Protein AF-A0A8J4RIC7-F1 (afdb_monomer_lite)

Sequence (101 aa):
MVRDQKTSPQRLGGLVVGNYCHDVLIRDGVVVGETLGGAVAFISAVLDGISIPYNLVSKVGPDFAYTTCRSPIVIPTSRTTLFHAHFDSDIGRERERERER

Radius of gyration: 21.38 Å; chains: 1; bounding box: 75×22×55 Å

pLDDT: mean 85.41, std 18.02, range [41.44, 98.25]

Foldseek 3Di:
DDPPPPPDPPQPAAEAEWAWAWEFEAEPNHTPDTDIDIDCVVVVVVCVVVVGDHHYEYEAEPPDDDDDPHDYHYDPVDHGHYHYDYHYPCVVVVVVVVVVD

InterPro domains:
  IPR029056 Ribokinase-like [G3DSA:3.40.1190.20] (14-100)

Secondary structure (DSSP, 8-state):
-------------EEEEEE-EEEEEEETTEEEEEEEESHHHHHHHHHHHTT--EEEEEEE-TT-----SSPPEE-TTSPPEEEEEEE-TTHHHHHHHHHT-

Structure (mmCIF, N/CA/C/O backbone):
data_AF-A0A8J4RIC7-F1
#
_entry.id   AF-A0A8J4RIC7-F1
#
loop_
_atom_site.group_PDB
_atom_site.id
_atom_site.type_symbol
_atom_site.label_atom_id
_atom_site.label_alt_id
_atom_site.label_comp_id
_atom_site.label_asym_id
_atom_site.label_entity_id
_atom_site.label_seq_id
_atom_site.pdbx_PDB_ins_code
_atom_site.Cartn_x
_atom_site.Cartn_y
_atom_site.Cartn_z
_atom_site.occupancy
_atom_site.B_iso_or_equiv
_atom_site.auth_seq_id
_atom_site.auth_comp_id
_atom_site.auth_asym_id
_atom_site.auth_atom_id
_atom_site.pdbx_PDB_model_num
ATOM 1 N N . MET A 1 1 ? -34.841 -3.856 41.557 1.00 41.44 1 MET A N 1
ATOM 2 C CA . MET A 1 1 ? -33.388 -4.100 41.424 1.00 41.44 1 MET A CA 1
ATOM 3 C C . MET A 1 1 ? -33.050 -4.018 39.938 1.00 41.44 1 MET A C 1
ATOM 5 O O . MET A 1 1 ? -33.092 -5.023 39.243 1.00 41.44 1 MET A O 1
ATOM 9 N N . VAL A 1 2 ? -32.863 -2.803 39.414 1.00 42.72 2 VAL A N 1
ATOM 10 C CA . VAL A 1 2 ? -32.460 -2.601 38.014 1.00 42.72 2 VAL A CA 1
ATOM 11 C C . VAL A 1 2 ? -30.966 -2.885 37.965 1.00 42.72 2 VAL A C 1
ATOM 13 O O . VAL A 1 2 ? -30.190 -2.213 38.638 1.00 42.72 2 VAL A O 1
ATOM 16 N N . ARG A 1 3 ? -30.567 -3.953 37.273 1.00 47.62 3 ARG A N 1
ATOM 17 C CA . ARG A 1 3 ? -29.152 -4.203 37.004 1.00 47.62 3 ARG A CA 1
ATOM 18 C C . ARG A 1 3 ? -28.743 -3.232 35.908 1.00 47.62 3 ARG A C 1
ATOM 20 O O . ARG A 1 3 ? -29.129 -3.433 34.761 1.00 47.62 3 ARG A O 1
ATOM 27 N N . ASP A 1 4 ? -27.969 -2.214 36.267 1.00 47.31 4 ASP A N 1
ATOM 28 C CA . ASP A 1 4 ? -27.172 -1.472 35.297 1.00 47.31 4 ASP A CA 1
ATOM 29 C C . ASP A 1 4 ? -26.253 -2.475 34.595 1.00 47.31 4 ASP A C 1
ATOM 31 O O . ASP A 1 4 ? -25.234 -2.913 35.136 1.00 47.31 4 ASP A O 1
ATOM 35 N N . GLN A 1 5 ? -26.629 -2.881 33.383 1.00 49.97 5 GLN A N 1
ATOM 36 C CA . GLN A 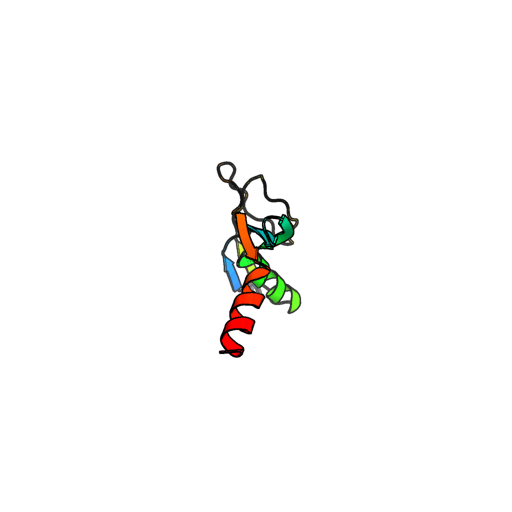1 5 ? -25.687 -3.481 32.453 1.00 49.97 5 GLN A CA 1
ATOM 37 C C . GLN A 1 5 ? -24.755 -2.361 32.004 1.00 49.97 5 GLN A C 1
ATOM 39 O O . GLN A 1 5 ? -24.967 -1.712 30.983 1.00 49.97 5 GLN A O 1
ATOM 44 N N . LYS A 1 6 ? -23.717 -2.118 32.804 1.00 44.97 6 LYS A N 1
ATOM 45 C CA . LYS A 1 6 ? -22.553 -1.356 32.374 1.00 44.97 6 LYS A CA 1
ATOM 46 C C . LYS A 1 6 ? -22.001 -2.113 31.172 1.00 44.97 6 LYS A C 1
ATOM 48 O O . LYS A 1 6 ? -21.435 -3.194 31.333 1.00 44.97 6 LYS A O 1
ATOM 53 N N . THR A 1 7 ? -22.266 -1.596 29.974 1.00 50.25 7 THR A N 1
ATOM 54 C CA . THR A 1 7 ? -21.683 -2.080 28.725 1.00 50.25 7 THR A CA 1
ATOM 55 C C . THR A 1 7 ? -20.211 -2.344 28.998 1.00 50.25 7 THR A C 1
ATOM 57 O O . THR A 1 7 ? -19.511 -1.443 29.471 1.00 50.25 7 THR A O 1
ATOM 60 N N . SER A 1 8 ? -19.778 -3.590 28.791 1.00 53.12 8 SER A N 1
ATOM 61 C CA . SER A 1 8 ? -18.373 -4.001 28.856 1.00 53.12 8 SER A CA 1
ATOM 62 C C . SER A 1 8 ? -17.501 -2.888 28.284 1.00 53.12 8 SER A C 1
ATOM 64 O O . SER A 1 8 ? -17.912 -2.347 27.251 1.00 53.12 8 SER A O 1
ATOM 66 N N . PRO A 1 9 ? -16.354 -2.526 28.895 1.00 48.00 9 PRO A N 1
ATOM 67 C CA . PRO A 1 9 ? -15.497 -1.499 28.325 1.00 48.00 9 PRO A CA 1
ATOM 68 C C . PRO A 1 9 ? -15.225 -1.924 26.889 1.00 48.00 9 PRO A C 1
ATOM 70 O O . PRO A 1 9 ? -14.576 -2.944 26.649 1.00 48.00 9 PRO A O 1
ATOM 73 N N . GLN A 1 10 ? -15.821 -1.205 25.933 1.00 57.94 10 GLN A N 1
ATOM 74 C CA . GLN A 1 10 ? -15.442 -1.325 24.541 1.00 57.94 10 GLN A CA 1
ATOM 75 C C . GLN A 1 10 ? -13.940 -1.133 24.591 1.00 57.94 10 GLN A C 1
ATOM 77 O O . GLN A 1 10 ? -13.488 -0.114 25.116 1.00 57.94 10 GLN A O 1
ATOM 82 N N . ARG A 1 11 ? -13.179 -2.171 24.221 1.00 57.41 11 ARG A N 1
ATOM 83 C CA . ARG A 1 11 ? -11.720 -2.101 24.187 1.00 57.41 11 ARG A CA 1
ATOM 84 C C . ARG A 1 11 ? -11.402 -0.780 23.496 1.00 57.41 11 ARG A C 1
ATOM 86 O O . ARG A 1 11 ? -11.731 -0.648 22.320 1.00 57.41 11 ARG A O 1
ATOM 93 N N . LEU A 1 12 ? -10.885 0.206 24.234 1.00 62.34 12 LEU A N 1
ATOM 94 C CA . LEU A 1 12 ? -10.482 1.494 23.678 1.00 62.34 12 LEU A CA 1
ATOM 95 C C . LEU A 1 12 ? -9.247 1.210 22.822 1.00 62.34 12 LEU A C 1
ATOM 97 O O . LEU A 1 12 ? -8.114 1.371 23.258 1.00 62.34 12 LEU A O 1
ATOM 101 N N . GLY A 1 13 ? -9.476 0.644 21.641 1.00 76.19 13 GLY A N 1
ATOM 102 C CA . GLY A 1 13 ? -8.456 0.435 20.637 1.00 76.19 13 GLY A CA 1
ATOM 103 C C . GLY A 1 13 ? -8.136 1.770 19.986 1.00 76.19 13 GLY A C 1
ATOM 104 O O . GLY A 1 13 ? -9.023 2.607 19.804 1.00 76.19 13 GLY A O 1
ATOM 105 N N . GLY A 1 14 ? -6.867 1.971 19.639 1.00 89.12 14 GLY A N 1
ATOM 106 C CA . GLY A 1 14 ? -6.448 3.156 18.894 1.00 89.12 14 GLY A CA 1
ATOM 107 C C . GLY A 1 14 ? -7.150 3.248 17.535 1.00 89.12 14 GLY A C 1
ATOM 108 O O . GLY A 1 14 ? -7.658 2.254 17.013 1.00 89.12 14 GLY A O 1
ATOM 109 N N . LEU A 1 15 ? -7.175 4.443 16.949 1.00 94.00 15 LEU A N 1
ATOM 110 C CA . LEU A 1 15 ? -7.603 4.648 15.567 1.00 94.00 15 LEU A CA 1
ATOM 111 C C . LEU A 1 15 ? -6.370 4.932 14.707 1.00 94.00 15 LEU A C 1
ATOM 113 O O . LEU A 1 15 ? -5.658 5.905 14.943 1.00 94.00 15 LEU A O 1
ATOM 117 N N . VAL A 1 16 ? -6.146 4.096 13.699 1.00 95.31 16 VAL A N 1
ATOM 118 C CA . VAL A 1 16 ? -5.105 4.276 12.686 1.00 95.31 16 VAL A CA 1
ATOM 119 C C . VAL A 1 16 ? -5.771 4.774 11.408 1.00 95.31 16 VAL A C 1
ATOM 121 O O . VAL A 1 16 ? -6.630 4.094 10.846 1.00 95.31 16 VAL A O 1
ATOM 124 N N . VAL A 1 17 ? -5.381 5.961 10.946 1.00 96.25 17 VAL A N 1
ATOM 125 C CA . VAL A 1 17 ? -5.875 6.552 9.695 1.00 96.25 17 VAL A CA 1
ATOM 126 C C . VAL A 1 17 ? -4.698 6.868 8.788 1.00 96.25 17 VAL A C 1
ATOM 128 O O . VAL A 1 17 ? -3.699 7.422 9.238 1.00 96.25 17 VAL A O 1
ATOM 131 N N . GLY A 1 18 ? -4.826 6.544 7.506 1.00 95.06 18 GLY A N 1
ATOM 132 C CA . GLY A 1 18 ? -3.820 6.869 6.499 1.00 95.06 18 GLY A CA 1
ATOM 133 C C . GLY A 1 18 ? -4.032 6.086 5.208 1.00 95.06 18 GLY A C 1
ATOM 134 O O . GLY A 1 18 ? -5.110 5.543 4.967 1.00 95.06 18 GLY A O 1
ATOM 135 N N . ASN A 1 19 ? -3.008 6.036 4.363 1.00 94.19 19 ASN A N 1
ATOM 136 C CA . ASN A 1 19 ? -3.078 5.414 3.047 1.00 94.19 19 ASN A CA 1
ATOM 137 C C . ASN A 1 19 ? -2.412 4.034 3.019 1.00 94.19 19 ASN A C 1
ATOM 139 O O . ASN A 1 19 ? -1.421 3.791 3.709 1.00 94.19 19 ASN A O 1
ATOM 143 N N . TYR A 1 20 ? -2.939 3.176 2.150 1.00 97.44 20 TYR A N 1
ATOM 144 C CA . TYR A 1 20 ? -2.142 2.136 1.515 1.00 97.44 20 TYR A CA 1
ATOM 145 C C . TYR A 1 20 ? -1.586 2.673 0.193 1.00 97.44 20 TYR A C 1
ATOM 147 O O . TYR A 1 20 ? -2.217 3.522 -0.445 1.00 97.44 20 TYR A O 1
ATOM 155 N N . CYS A 1 21 ? -0.431 2.170 -0.228 1.00 97.31 21 CYS A N 1
ATOM 156 C CA . CYS A 1 21 ? 0.112 2.434 -1.557 1.00 97.31 21 CYS A CA 1
ATOM 157 C C . CYS A 1 21 ? 0.754 1.192 -2.175 1.00 97.31 21 CYS A C 1
ATOM 159 O O . CYS A 1 21 ? 1.001 0.192 -1.499 1.00 97.31 21 CYS A O 1
ATOM 161 N N . HIS A 1 22 ? 0.988 1.280 -3.478 1.00 98.25 22 HIS A N 1
ATOM 162 C CA . HIS A 1 22 ? 1.900 0.408 -4.200 1.00 98.25 22 HIS A CA 1
ATOM 163 C C . HIS A 1 22 ? 3.312 0.974 -4.042 1.00 98.25 22 HIS A C 1
ATOM 165 O O . HIS A 1 22 ? 3.601 2.031 -4.602 1.00 98.25 22 HIS A O 1
ATOM 171 N N . ASP A 1 23 ? 4.165 0.309 -3.268 1.00 97.69 23 ASP A N 1
ATOM 172 C CA . ASP A 1 23 ? 5.581 0.662 -3.184 1.00 97.69 23 ASP A CA 1
ATOM 173 C C . ASP A 1 23 ? 6.340 -0.112 -4.260 1.00 97.69 23 ASP A C 1
ATOM 175 O O . ASP A 1 23 ? 6.353 -1.344 -4.253 1.00 97.69 23 ASP A O 1
ATOM 179 N N . VAL A 1 24 ? 6.988 0.614 -5.169 1.00 98.12 24 VAL A N 1
ATOM 180 C CA . VAL A 1 24 ? 7.839 0.057 -6.223 1.00 98.12 24 VAL A CA 1
ATOM 181 C C . VAL A 1 24 ? 9.278 0.454 -5.938 1.00 98.12 24 VAL A C 1
ATOM 183 O O . VAL A 1 24 ? 9.620 1.637 -5.872 1.00 98.12 24 VAL A O 1
ATOM 186 N N . LEU A 1 25 ? 10.132 -0.547 -5.769 1.00 97.06 25 LEU A N 1
ATOM 187 C CA . LEU A 1 25 ? 11.567 -0.376 -5.606 1.00 97.06 25 LEU A CA 1
ATOM 188 C C . LEU A 1 25 ? 12.214 -0.473 -6.984 1.00 97.06 25 LEU A C 1
ATOM 190 O O . LEU A 1 25 ? 12.051 -1.471 -7.687 1.00 97.06 25 LEU A O 1
ATOM 194 N N . ILE A 1 26 ? 12.955 0.560 -7.366 1.00 97.31 26 ILE A N 1
ATOM 195 C CA . ILE A 1 26 ? 13.593 0.686 -8.673 1.00 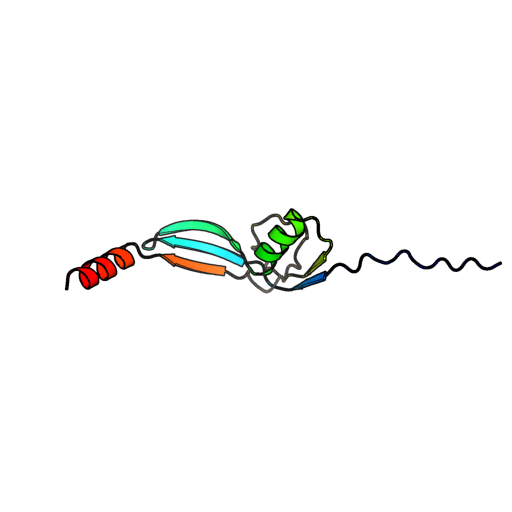97.31 26 ILE A CA 1
ATOM 196 C C . ILE A 1 26 ? 15.090 0.835 -8.445 1.00 97.31 26 ILE A C 1
ATOM 198 O O . ILE A 1 26 ? 15.516 1.751 -7.747 1.00 97.31 26 ILE A O 1
ATOM 202 N N . ARG A 1 27 ? 15.893 -0.045 -9.040 1.00 95.38 27 ARG A N 1
ATOM 203 C CA . ARG A 1 27 ? 17.352 0.030 -9.004 1.00 95.38 27 ARG A CA 1
ATOM 204 C C . ARG A 1 27 ? 17.910 0.183 -10.406 1.00 95.38 27 ARG A C 1
ATOM 206 O O . ARG A 1 27 ? 17.614 -0.649 -11.257 1.00 95.38 27 ARG A O 1
ATOM 213 N N . ASP A 1 28 ? 18.698 1.231 -10.637 1.00 94.44 28 ASP A N 1
ATOM 214 C CA . ASP A 1 28 ? 19.311 1.520 -11.944 1.00 94.44 28 ASP A CA 1
ATOM 215 C C . ASP A 1 28 ? 18.282 1.484 -13.101 1.00 94.44 28 ASP A C 1
ATOM 217 O O . ASP A 1 28 ? 18.517 0.931 -14.173 1.00 94.44 28 ASP A O 1
ATOM 221 N N . GLY A 1 29 ? 17.080 2.022 -12.852 1.00 93.38 29 GLY A N 1
ATOM 222 C CA . GLY A 1 29 ? 15.963 2.037 -13.808 1.00 93.38 29 GLY A CA 1
ATOM 223 C C . GLY A 1 29 ? 15.171 0.728 -13.938 1.00 93.38 29 GLY A C 1
ATOM 224 O O . GLY A 1 29 ? 14.171 0.700 -14.654 1.00 93.38 29 GLY A O 1
ATOM 225 N N . VAL A 1 30 ? 15.558 -0.339 -13.236 1.00 95.62 30 VAL A N 1
ATOM 226 C CA . VAL A 1 30 ? 14.885 -1.647 -13.258 1.00 95.62 30 VAL A CA 1
ATOM 227 C C . VAL A 1 30 ? 14.039 -1.832 -12.000 1.00 95.62 30 VAL A C 1
ATOM 229 O O . VAL A 1 30 ? 14.514 -1.605 -10.891 1.00 95.62 30 VAL A O 1
ATOM 232 N N . VAL A 1 31 ? 12.788 -2.279 -12.143 1.00 96.75 31 VAL A N 1
ATOM 233 C CA . VAL A 1 31 ? 11.951 -2.652 -10.990 1.00 96.75 31 VAL A CA 1
ATOM 234 C C . VAL A 1 31 ? 12.532 -3.901 -10.331 1.00 96.75 31 VAL A C 1
ATOM 236 O O . VAL A 1 31 ? 12.643 -4.950 -10.962 1.00 96.75 31 VAL A O 1
ATOM 239 N N . VAL A 1 32 ? 12.899 -3.785 -9.056 1.00 97.00 32 VAL 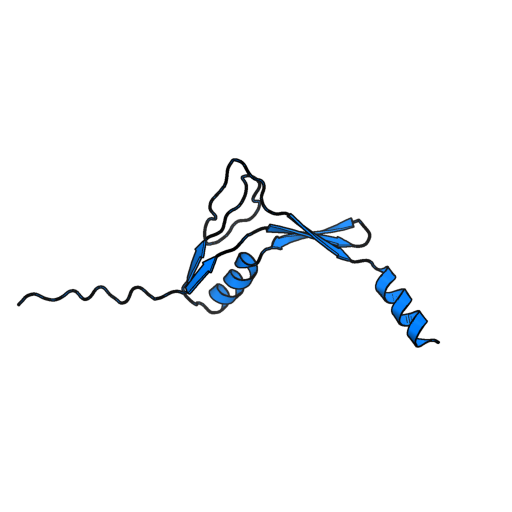A N 1
ATOM 240 C CA . VAL A 1 32 ? 13.479 -4.875 -8.255 1.00 97.00 32 VAL A CA 1
ATOM 241 C C . VAL A 1 32 ? 12.530 -5.407 -7.185 1.00 97.00 32 VAL A C 1
ATOM 243 O O . VAL A 1 32 ? 12.805 -6.445 -6.589 1.00 97.00 32 VAL A O 1
ATOM 246 N N . GLY A 1 33 ? 11.409 -4.730 -6.939 1.00 96.44 33 GLY A N 1
ATOM 247 C CA . GLY A 1 33 ? 10.382 -5.221 -6.029 1.00 96.44 33 GLY A CA 1
ATOM 248 C C . GLY A 1 33 ? 9.125 -4.367 -6.042 1.00 96.44 33 GLY A C 1
ATOM 249 O O . GLY A 1 33 ? 9.190 -3.158 -6.245 1.00 96.44 33 GLY A O 1
ATOM 250 N N . GLU A 1 34 ? 7.992 -5.010 -5.784 1.00 97.31 34 GLU A N 1
ATOM 251 C CA . GLU A 1 34 ? 6.694 -4.369 -5.592 1.00 97.31 34 GLU A CA 1
ATOM 252 C C . GLU A 1 34 ? 6.082 -4.898 -4.297 1.00 97.31 34 GLU A C 1
ATOM 254 O O . GLU A 1 34 ? 6.024 -6.109 -4.074 1.00 97.31 34 GLU A O 1
ATOM 259 N N . THR A 1 35 ? 5.642 -4.003 -3.418 1.00 96.31 35 THR A N 1
ATOM 260 C CA . THR A 1 35 ? 5.143 -4.378 -2.093 1.00 96.31 35 THR A CA 1
ATOM 261 C C . THR A 1 35 ? 4.019 -3.463 -1.631 1.00 96.31 35 THR A C 1
ATOM 263 O O . THR A 1 35 ? 3.858 -2.342 -2.113 1.00 96.31 35 THR A O 1
ATOM 266 N N . LEU A 1 36 ? 3.226 -3.955 -0.679 1.00 97.25 36 LEU A N 1
ATOM 267 C CA . LEU A 1 36 ? 2.274 -3.125 0.041 1.00 97.25 36 LEU A CA 1
ATOM 268 C C . LEU A 1 36 ? 3.040 -2.075 0.848 1.00 97.25 36 LEU A C 1
ATOM 270 O O . LEU A 1 36 ? 3.870 -2.422 1.690 1.00 97.25 36 LEU A O 1
ATOM 274 N N . GLY A 1 37 ? 2.707 -0.813 0.608 1.00 96.44 37 GLY A N 1
ATOM 275 C CA . GLY A 1 37 ? 3.281 0.332 1.293 1.00 96.44 37 GLY A CA 1
ATOM 276 C C . GLY A 1 37 ? 2.262 1.178 2.042 1.00 96.44 37 GLY A C 1
ATOM 277 O O . GLY A 1 37 ? 1.065 0.873 2.128 1.00 96.44 37 GLY A O 1
ATOM 278 N N . GLY A 1 38 ? 2.759 2.305 2.543 1.00 95.88 38 GLY A N 1
ATOM 279 C CA . GLY A 1 38 ? 1.959 3.356 3.159 1.00 95.88 38 GLY A CA 1
ATOM 280 C C . GLY A 1 38 ? 1.947 3.290 4.682 1.00 95.88 38 GLY A C 1
ATOM 281 O O . GLY A 1 38 ? 2.250 2.267 5.303 1.00 95.88 38 GLY A O 1
ATOM 282 N N . ALA A 1 39 ? 1.587 4.413 5.305 1.00 94.81 39 ALA A N 1
ATOM 283 C CA . ALA A 1 39 ? 1.687 4.572 6.755 1.00 94.81 39 ALA A CA 1
ATOM 284 C C . ALA A 1 39 ? 0.852 3.530 7.515 1.00 94.81 39 ALA A C 1
ATOM 286 O O . ALA A 1 39 ? 1.290 2.994 8.534 1.00 94.81 39 ALA A O 1
ATOM 287 N N . VAL A 1 40 ? -0.339 3.203 7.001 1.00 96.12 40 VAL A N 1
ATOM 288 C CA . VAL A 1 40 ? -1.222 2.242 7.671 1.00 96.12 40 VAL A CA 1
ATOM 289 C C . VAL A 1 40 ? -0.743 0.809 7.499 1.00 96.12 40 VAL A C 1
ATOM 291 O O . VAL A 1 40 ? -0.931 0.032 8.427 1.00 96.12 40 VAL A O 1
ATOM 294 N N . ALA A 1 41 ? -0.070 0.461 6.395 1.00 96.12 41 ALA A N 1
ATOM 295 C CA . ALA A 1 41 ? 0.548 -0.855 6.240 1.00 96.12 41 ALA A CA 1
ATOM 296 C C . ALA A 1 41 ? 1.608 -1.080 7.322 1.00 96.12 41 ALA A C 1
ATOM 298 O O . ALA A 1 41 ? 1.524 -2.058 8.062 1.00 96.12 41 ALA A O 1
ATOM 299 N N . PHE A 1 42 ? 2.524 -0.124 7.492 1.00 95.31 42 PHE A N 1
ATOM 300 C CA . PHE A 1 42 ? 3.587 -0.223 8.490 1.00 95.31 42 PHE A CA 1
ATOM 301 C C . PHE A 1 42 ? 3.049 -0.284 9.928 1.00 95.31 42 PHE A C 1
ATOM 303 O O . PHE A 1 42 ? 3.355 -1.219 10.667 1.00 95.31 42 PHE A O 1
ATOM 310 N N . ILE A 1 43 ? 2.208 0.681 10.321 1.00 96.06 43 ILE A N 1
ATOM 311 C CA . ILE A 1 43 ? 1.670 0.743 11.691 1.00 96.06 43 ILE A CA 1
ATOM 312 C C . ILE A 1 43 ? 0.833 -0.506 11.997 1.00 96.06 43 ILE A C 1
ATOM 314 O O . ILE A 1 43 ? 0.959 -1.071 13.083 1.00 96.06 43 ILE A O 1
ATOM 318 N N . SER A 1 44 ? 0.011 -0.962 11.044 1.00 95.19 44 SER A N 1
ATOM 319 C CA . SER A 1 44 ? -0.833 -2.147 11.234 1.00 95.19 44 SER A CA 1
ATOM 320 C C . SER A 1 44 ? -0.020 -3.414 11.485 1.00 95.19 44 SER A C 1
ATOM 322 O O . SER A 1 44 ? -0.332 -4.148 12.419 1.00 95.19 44 SER A O 1
ATOM 324 N N . ALA A 1 45 ? 1.065 -3.624 10.730 1.00 95.25 45 ALA A N 1
ATOM 325 C CA . ALA A 1 45 ? 1.940 -4.779 10.889 1.00 95.25 45 ALA A CA 1
ATOM 326 C C . ALA A 1 45 ? 2.583 -4.826 12.284 1.00 95.25 45 ALA A C 1
ATOM 328 O O . ALA A 1 45 ? 2.636 -5.889 12.903 1.00 95.25 45 ALA A O 1
ATOM 329 N N . VAL A 1 46 ? 3.015 -3.672 12.809 1.00 96.12 46 VAL A N 1
ATOM 330 C CA . VAL A 1 46 ? 3.570 -3.579 14.167 1.00 96.12 46 VAL A CA 1
ATOM 331 C C . VAL A 1 46 ? 2.502 -3.905 15.207 1.00 96.12 46 VAL A C 1
ATOM 333 O O . VAL A 1 46 ? 2.720 -4.782 16.039 1.00 96.12 46 VAL A O 1
ATOM 336 N N . LEU A 1 47 ? 1.345 -3.232 15.157 1.00 94.69 47 LEU A N 1
ATOM 337 C CA . LEU A 1 47 ? 0.277 -3.408 16.148 1.00 94.69 47 LEU A CA 1
ATOM 338 C C . LEU A 1 47 ? -0.305 -4.826 16.141 1.00 94.69 47 LEU A C 1
ATOM 340 O O . LEU A 1 47 ? -0.563 -5.377 17.212 1.00 94.69 47 LEU A O 1
ATOM 344 N N . ASP A 1 48 ? -0.469 -5.425 14.958 1.00 93.31 48 ASP A N 1
ATOM 345 C CA . ASP A 1 48 ? -0.903 -6.816 14.815 1.00 93.31 48 ASP A CA 1
ATOM 346 C C . ASP A 1 48 ? 0.160 -7.773 15.385 1.00 93.31 48 ASP A C 1
ATOM 348 O O . ASP A 1 48 ? -0.182 -8.687 16.137 1.00 93.31 48 ASP A O 1
ATOM 352 N N . GLY A 1 49 ? 1.450 -7.514 15.133 1.00 95.19 49 GLY A N 1
ATOM 353 C CA . GLY A 1 49 ? 2.567 -8.310 15.656 1.00 95.19 49 GLY A CA 1
ATOM 354 C C . GLY A 1 49 ? 2.668 -8.340 17.186 1.00 95.19 49 GLY A C 1
ATOM 355 O O . GLY A 1 49 ? 3.120 -9.335 17.749 1.00 95.19 49 GLY A O 1
ATOM 356 N N . ILE A 1 50 ? 2.197 -7.291 17.869 1.00 95.00 50 ILE A N 1
ATOM 357 C CA . ILE A 1 50 ? 2.139 -7.219 19.342 1.00 95.00 50 ILE A CA 1
ATOM 358 C C . ILE A 1 50 ? 0.716 -7.350 19.906 1.00 95.00 50 ILE A C 1
ATOM 360 O O . ILE A 1 50 ? 0.492 -7.094 21.088 1.00 95.00 50 ILE A O 1
ATOM 364 N N . SER A 1 51 ? -0.247 -7.778 19.081 1.00 92.62 51 SER A N 1
ATOM 365 C CA . SER A 1 51 ? -1.636 -8.052 19.482 1.00 92.62 51 SER A CA 1
ATOM 366 C C . SER A 1 51 ? -2.365 -6.872 20.150 1.00 92.62 51 SER A C 1
ATOM 368 O O . SER A 1 51 ? -3.233 -7.070 21.007 1.00 92.62 51 SER A O 1
ATOM 370 N N . ILE A 1 52 ? -2.050 -5.634 19.755 1.00 91.56 52 ILE A N 1
ATOM 371 C CA . ILE A 1 52 ? -2.775 -4.449 20.227 1.00 91.56 52 ILE A CA 1
ATOM 372 C C . ILE A 1 52 ? -4.071 -4.292 19.419 1.00 91.56 52 ILE A C 1
ATOM 374 O O . ILE A 1 52 ? -4.033 -4.319 18.191 1.00 91.56 52 ILE A O 1
ATOM 378 N N . PRO A 1 53 ? -5.236 -4.093 20.064 1.00 92.38 53 PRO A N 1
ATOM 379 C CA . PRO A 1 53 ? -6.478 -3.815 19.353 1.00 92.38 53 PRO A CA 1
ATOM 380 C C . PRO A 1 53 ? -6.508 -2.374 18.820 1.00 92.38 53 PRO A C 1
ATOM 382 O O . PRO A 1 53 ? -6.201 -1.423 19.539 1.00 92.38 53 PRO A O 1
ATOM 385 N N . TYR A 1 54 ? -6.948 -2.203 17.576 1.00 93.38 54 TYR A N 1
ATOM 386 C CA . TYR A 1 54 ? -7.159 -0.900 16.943 1.00 93.38 54 TYR A CA 1
ATOM 387 C C . TYR A 1 54 ? -8.171 -1.003 15.797 1.00 93.38 54 TYR A C 1
ATOM 389 O O . TYR A 1 54 ? -8.396 -2.079 15.232 1.00 93.38 54 TYR A O 1
ATOM 397 N N . ASN A 1 55 ? -8.751 0.140 15.443 1.00 93.56 55 ASN A N 1
ATOM 398 C CA . ASN A 1 55 ? -9.523 0.327 14.221 1.00 93.56 55 ASN A CA 1
ATOM 399 C C . ASN A 1 55 ? -8.622 0.942 13.147 1.00 93.56 55 ASN A C 1
ATOM 401 O O . ASN A 1 55 ? -7.805 1.809 13.453 1.00 93.56 55 ASN A O 1
ATOM 405 N N . LEU A 1 56 ? -8.782 0.518 11.895 1.00 95.12 56 LEU A N 1
ATOM 406 C CA . LEU A 1 56 ? -8.029 1.045 10.757 1.00 95.12 56 LEU A CA 1
ATOM 407 C C . LEU A 1 56 ? -9.000 1.626 9.738 1.00 95.12 56 LEU A C 1
ATOM 409 O O . LEU A 1 56 ? -9.956 0.957 9.351 1.00 95.12 56 LEU A O 1
ATOM 413 N N . VAL A 1 57 ? -8.731 2.849 9.289 1.00 96.12 57 VAL A N 1
ATOM 414 C CA . VAL A 1 57 ? -9.444 3.478 8.176 1.00 96.12 57 VAL A CA 1
ATOM 415 C C . VAL A 1 57 ? -8.434 3.902 7.122 1.00 96.12 57 VAL A C 1
ATOM 417 O O . VAL A 1 57 ? -7.542 4.710 7.378 1.00 96.12 57 VAL A O 1
ATOM 420 N N . SER A 1 58 ? -8.601 3.382 5.913 1.00 96.81 58 SER A N 1
ATOM 421 C CA . SER A 1 58 ? -7.818 3.783 4.750 1.00 96.81 58 SER A CA 1
ATOM 422 C C . SER A 1 58 ? -8.684 3.810 3.498 1.00 96.81 58 SER A C 1
ATOM 424 O O . SER A 1 58 ? -9.785 3.251 3.466 1.00 96.81 58 SER A O 1
ATOM 426 N N . LYS A 1 59 ? -8.196 4.511 2.476 1.00 96.62 59 LYS A N 1
ATOM 427 C CA . LYS A 1 59 ? -8.833 4.617 1.164 1.00 96.62 59 LYS A CA 1
ATOM 428 C C . LYS A 1 59 ? -7.871 4.132 0.092 1.00 96.62 59 LYS A C 1
ATOM 430 O O . LYS A 1 59 ? -6.683 4.439 0.165 1.00 96.62 59 LYS A O 1
ATOM 435 N N . VAL A 1 60 ? -8.397 3.411 -0.889 1.00 98.06 60 VAL A N 1
ATOM 436 C CA . VAL A 1 60 ? -7.646 2.893 -2.040 1.00 98.06 60 VAL A CA 1
ATOM 437 C C . VAL A 1 60 ? -8.464 3.048 -3.317 1.00 98.06 60 VAL A C 1
ATOM 439 O O . VAL A 1 60 ? -9.668 3.306 -3.257 1.00 98.06 60 VAL A O 1
ATOM 442 N N . GLY A 1 61 ? -7.818 2.905 -4.469 1.00 98.25 61 GLY A N 1
ATOM 443 C CA . GLY A 1 61 ? -8.507 2.817 -5.751 1.00 98.25 61 GLY A CA 1
ATOM 444 C C . GLY A 1 61 ? -8.956 1.389 -6.079 1.00 98.25 61 GLY A C 1
ATOM 445 O O . GLY A 1 61 ? -8.590 0.445 -5.375 1.00 98.25 61 GLY A O 1
ATOM 446 N N . PRO A 1 62 ? -9.726 1.197 -7.166 1.00 97.94 62 PRO A N 1
ATOM 447 C CA . PRO A 1 62 ? -10.135 -0.130 -7.639 1.00 97.94 62 PRO A CA 1
ATOM 448 C C . PRO A 1 62 ? -8.969 -1.033 -8.067 1.00 97.94 62 PRO A C 1
ATOM 450 O O . PRO A 1 62 ? -9.149 -2.231 -8.238 1.00 97.94 62 PRO A O 1
ATOM 453 N N . ASP A 1 63 ? -7.788 -0.452 -8.267 1.00 97.81 63 ASP A N 1
ATOM 454 C CA . ASP A 1 63 ? -6.542 -1.117 -8.646 1.00 97.81 63 ASP A CA 1
ATOM 455 C C . ASP A 1 63 ? -5.731 -1.654 -7.458 1.00 97.81 63 ASP A C 1
ATOM 457 O O . ASP A 1 63 ? -4.625 -2.153 -7.656 1.00 97.81 63 ASP A O 1
ATOM 461 N N . PHE A 1 64 ? -6.252 -1.559 -6.231 1.00 97.69 64 PHE A N 1
ATOM 462 C CA . PHE A 1 64 ? -5.576 -2.087 -5.050 1.00 97.69 64 PHE A CA 1
ATOM 463 C C . PHE A 1 64 ? -5.301 -3.593 -5.186 1.00 97.69 64 PHE A C 1
ATOM 465 O O . PHE A 1 64 ? -6.221 -4.391 -5.345 1.00 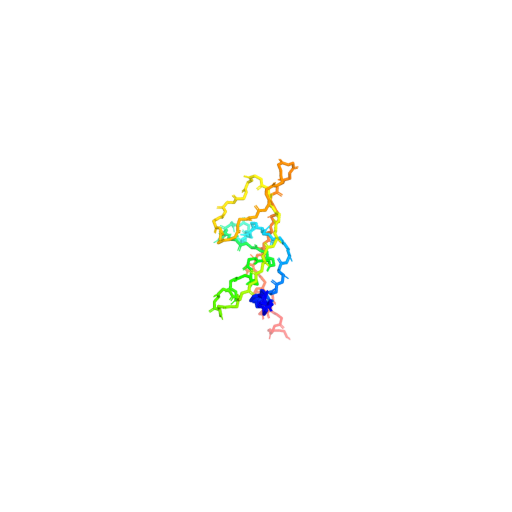97.69 64 PHE A O 1
ATOM 472 N N . ALA A 1 65 ? -4.027 -3.983 -5.100 1.00 96.38 65 ALA A N 1
ATOM 473 C CA . ALA A 1 65 ? -3.562 -5.321 -5.480 1.00 96.38 65 ALA A CA 1
ATOM 474 C C . ALA A 1 65 ? -3.332 -6.275 -4.294 1.00 96.38 65 ALA A C 1
ATOM 476 O O . ALA A 1 65 ? -2.940 -7.424 -4.493 1.00 96.38 65 ALA A O 1
ATOM 477 N N . TYR A 1 66 ? -3.537 -5.815 -3.058 1.00 96.00 66 TYR A N 1
ATOM 478 C CA . TYR A 1 66 ? -3.112 -6.537 -1.859 1.00 96.00 66 TYR A CA 1
ATOM 479 C C . TYR A 1 66 ? -4.301 -7.024 -1.030 1.00 96.00 66 TYR A C 1
ATOM 481 O O . TYR A 1 66 ? -5.346 -6.381 -0.957 1.00 96.00 66 TYR A O 1
ATOM 489 N N . THR A 1 67 ? -4.119 -8.155 -0.349 1.00 93.81 67 THR A N 1
ATOM 490 C CA . THR A 1 67 ? -5.070 -8.637 0.660 1.00 93.81 67 THR A CA 1
ATOM 491 C C . THR A 1 67 ? -4.655 -8.113 2.031 1.00 93.81 67 THR A C 1
ATOM 493 O O . THR A 1 67 ? -3.509 -8.285 2.438 1.00 93.81 67 THR A O 1
ATOM 496 N N . THR A 1 68 ? -5.578 -7.484 2.755 1.00 91.56 68 THR A N 1
ATOM 497 C CA . THR A 1 68 ? -5.341 -6.936 4.098 1.00 91.56 68 THR A CA 1
ATOM 498 C C . THR A 1 68 ? -6.350 -7.508 5.092 1.00 91.56 68 THR A C 1
ATOM 500 O O . THR A 1 68 ? -7.489 -7.802 4.736 1.00 91.56 68 THR A O 1
ATOM 503 N N . CYS A 1 69 ? -5.963 -7.630 6.366 1.00 86.75 69 CYS A N 1
ATOM 504 C CA . CYS A 1 69 ? -6.862 -8.117 7.424 1.00 86.75 69 CYS A CA 1
ATOM 505 C C . CYS A 1 69 ? -8.086 -7.209 7.637 1.00 86.75 69 CYS A C 1
ATOM 507 O O . CYS A 1 69 ? -9.123 -7.656 8.117 1.00 86.75 69 CYS A O 1
ATOM 509 N N . ARG A 1 70 ? -7.950 -5.918 7.315 1.00 90.12 70 ARG A N 1
ATOM 510 C CA . ARG A 1 70 ? -9.000 -4.901 7.430 1.00 90.12 70 ARG A CA 1
ATOM 511 C C . ARG A 1 70 ? -9.200 -4.284 6.052 1.00 90.12 70 ARG A C 1
ATOM 513 O O . ARG A 1 70 ? -8.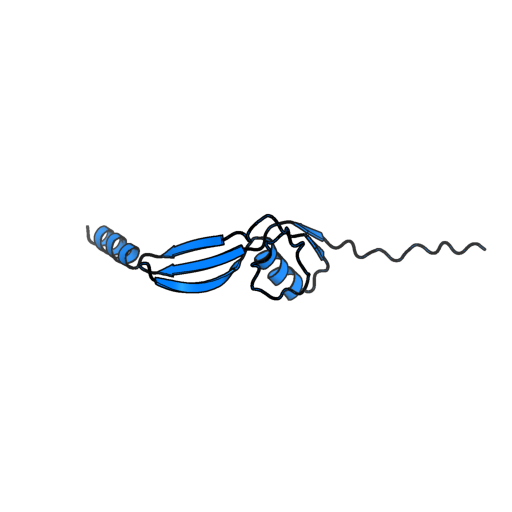255 -3.716 5.500 1.00 90.12 70 ARG A O 1
ATOM 520 N N . SER A 1 71 ? -10.396 -4.439 5.488 1.00 91.88 71 SER A N 1
ATOM 521 C CA . SER A 1 71 ? -10.687 -3.995 4.124 1.00 91.88 71 SER A CA 1
ATOM 522 C C . SER A 1 71 ? -10.685 -2.463 4.031 1.00 91.88 71 SER A C 1
ATOM 524 O O . SER A 1 71 ? -11.392 -1.812 4.805 1.00 91.88 71 SER A O 1
ATOM 526 N N . PRO A 1 72 ? -9.917 -1.870 3.100 1.00 96.50 72 PRO A N 1
ATOM 527 C CA . PRO A 1 72 ? -9.937 -0.432 2.869 1.00 96.50 72 PRO A CA 1
ATOM 528 C C . PRO A 1 72 ? -11.238 0.013 2.189 1.00 96.50 72 PRO A C 1
ATOM 530 O O . PRO A 1 72 ? -11.937 -0.773 1.547 1.00 96.50 72 PRO A O 1
ATOM 533 N N . ILE A 1 73 ? -11.537 1.308 2.274 1.00 97.31 73 ILE A N 1
ATOM 534 C CA . ILE A 1 73 ? -12.629 1.926 1.518 1.00 97.31 73 ILE A CA 1
ATOM 535 C C . ILE A 1 73 ? -12.162 2.122 0.072 1.00 97.31 73 ILE A C 1
ATOM 537 O O . ILE A 1 73 ? -11.218 2.871 -0.184 1.00 97.31 73 ILE A O 1
ATOM 541 N N . VAL A 1 74 ? -12.838 1.489 -0.883 1.00 97.62 74 VAL A N 1
ATOM 542 C CA . VAL A 1 74 ? -12.542 1.670 -2.309 1.00 97.62 74 VAL A CA 1
ATOM 543 C C . VAL A 1 74 ? -13.208 2.947 -2.814 1.00 97.62 74 VAL A C 1
ATOM 545 O O . VAL A 1 74 ? -14.415 3.129 -2.660 1.00 97.62 74 VAL A O 1
ATOM 548 N N . ILE A 1 75 ? -12.423 3.831 -3.427 1.00 97.81 75 ILE A N 1
ATOM 549 C CA . ILE A 1 75 ? -12.880 5.076 -4.048 1.00 97.81 75 ILE A CA 1
ATOM 550 C C . ILE A 1 75 ? -12.939 4.861 -5.566 1.00 97.81 75 ILE A C 1
ATOM 552 O O . ILE A 1 75 ? -11.891 4.857 -6.208 1.00 97.81 75 ILE A O 1
ATOM 556 N N . PRO A 1 76 ? -14.133 4.704 -6.174 1.00 97.62 76 PRO A N 1
ATOM 557 C CA . PRO A 1 76 ? -14.257 4.286 -7.577 1.00 97.62 76 PRO A CA 1
ATOM 558 C C . PRO A 1 76 ? -13.637 5.250 -8.595 1.00 97.62 76 PRO A C 1
ATOM 560 O O . PRO A 1 76 ? -13.320 4.856 -9.712 1.00 97.62 76 PRO A O 1
ATOM 563 N N . THR A 1 77 ? -13.487 6.520 -8.221 1.00 97.75 77 THR A N 1
ATOM 564 C CA . THR A 1 77 ? -13.029 7.610 -9.092 1.00 97.75 77 THR A CA 1
ATOM 565 C C . THR A 1 77 ? -11.543 7.930 -8.937 1.00 97.75 77 THR A C 1
ATOM 567 O O . THR A 1 77 ? -11.070 8.924 -9.484 1.00 97.75 77 THR A O 1
ATOM 570 N N . SER A 1 78 ? -10.789 7.153 -8.159 1.00 96.88 78 SER A N 1
ATOM 571 C CA . SER A 1 78 ? -9.371 7.413 -7.892 1.00 96.88 78 SER A CA 1
ATOM 572 C C . SER A 1 78 ? -8.552 6.134 -7.981 1.00 96.88 78 SER A C 1
ATOM 574 O O . SER A 1 78 ? -9.058 5.045 -7.738 1.00 96.88 78 SER A O 1
ATOM 576 N N . ARG A 1 79 ? -7.275 6.273 -8.339 1.00 97.88 79 ARG A N 1
ATOM 57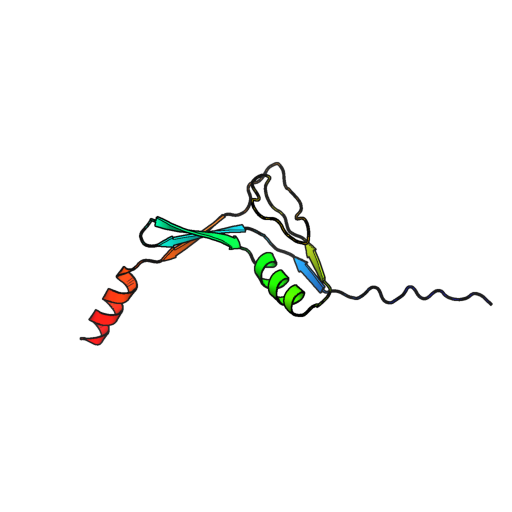7 C CA . ARG A 1 79 ? -6.296 5.181 -8.303 1.00 97.88 79 ARG A CA 1
ATOM 578 C C . ARG A 1 79 ? -5.673 5.090 -6.912 1.00 97.88 79 ARG A C 1
ATOM 580 O O . ARG A 1 79 ? -5.615 6.085 -6.186 1.00 97.88 79 ARG A O 1
ATOM 587 N N . THR A 1 80 ? -5.204 3.905 -6.552 1.00 98.06 80 THR A N 1
ATOM 588 C CA . THR A 1 80 ? -4.398 3.689 -5.352 1.00 98.06 80 THR A CA 1
ATOM 589 C C . THR A 1 80 ? -3.104 4.485 -5.478 1.00 98.06 80 THR A C 1
ATOM 591 O O . THR A 1 80 ? -2.516 4.569 -6.555 1.00 98.06 80 THR A O 1
ATOM 594 N N . THR A 1 81 ? -2.666 5.103 -4.381 1.00 97.06 81 THR A N 1
ATOM 595 C CA . THR A 1 81 ? -1.399 5.836 -4.352 1.00 97.06 81 THR A CA 1
ATOM 596 C C . THR A 1 81 ? -0.248 4.925 -4.789 1.00 97.06 81 THR A C 1
ATOM 598 O O . THR A 1 81 ? -0.167 3.776 -4.363 1.00 97.06 81 THR A O 1
ATOM 601 N N . LEU A 1 82 ? 0.647 5.454 -5.619 1.00 97.50 82 LEU A N 1
ATOM 602 C CA . LEU A 1 82 ? 1.849 4.784 -6.106 1.00 97.50 82 LEU A CA 1
ATOM 603 C C . LEU A 1 82 ? 3.068 5.534 -5.565 1.00 97.50 82 LEU A C 1
ATOM 605 O O . LEU A 1 82 ? 3.125 6.761 -5.664 1.00 97.50 82 LEU A O 1
ATOM 609 N N . PHE A 1 83 ? 4.015 4.810 -4.979 1.00 96.94 83 PHE A N 1
ATOM 610 C CA . PHE A 1 83 ? 5.258 5.353 -4.447 1.00 96.94 83 PHE A CA 1
ATOM 611 C C . PHE A 1 83 ? 6.444 4.646 -5.101 1.00 96.94 83 PHE A C 1
ATOM 613 O O . PHE A 1 83 ? 6.511 3.420 -5.125 1.00 96.94 83 PHE A O 1
ATOM 620 N N . HIS A 1 84 ? 7.381 5.425 -5.639 1.00 97.31 84 HIS A N 1
ATOM 621 C CA . HIS A 1 84 ? 8.585 4.913 -6.284 1.00 97.31 84 HIS A CA 1
ATOM 622 C C . HIS A 1 84 ? 9.812 5.264 -5.449 1.00 97.31 84 HIS A C 1
ATOM 624 O O . HIS A 1 84 ? 10.093 6.440 -5.213 1.00 97.31 84 HIS A O 1
ATOM 630 N N . ALA A 1 85 ? 10.562 4.243 -5.041 1.00 95.38 85 ALA A N 1
ATOM 631 C CA . ALA A 1 85 ? 11.859 4.404 -4.403 1.00 95.38 85 ALA A CA 1
ATOM 632 C C . ALA A 1 85 ? 12.958 4.066 -5.411 1.00 95.38 85 ALA A C 1
ATOM 634 O O . ALA A 1 85 ? 13.079 2.920 -5.838 1.00 95.38 85 ALA A O 1
ATOM 635 N N . HIS A 1 86 ? 13.752 5.068 -5.783 1.00 94.88 86 HIS A N 1
ATOM 636 C CA . HIS A 1 86 ? 14.861 4.911 -6.717 1.00 94.88 86 HIS A CA 1
ATOM 637 C C . HIS A 1 86 ? 16.179 4.720 -5.963 1.00 94.88 86 HIS A C 1
ATOM 639 O O . HIS A 1 86 ? 16.502 5.480 -5.050 1.00 94.88 86 HIS A O 1
ATOM 645 N N . PHE A 1 87 ? 16.935 3.705 -6.367 1.00 93.00 87 PHE A N 1
ATOM 646 C CA . PHE A 1 87 ? 18.252 3.373 -5.845 1.00 93.00 87 PHE A CA 1
ATOM 647 C C . PHE A 1 87 ? 19.250 3.335 -7.000 1.00 93.00 87 PHE A C 1
ATOM 649 O O . PHE A 1 87 ? 19.111 2.521 -7.911 1.00 93.00 87 PHE A O 1
ATOM 656 N N . ASP A 1 88 ? 20.282 4.168 -6.935 1.00 91.38 88 ASP A N 1
ATOM 657 C CA . ASP A 1 88 ? 21.352 4.169 -7.931 1.00 91.38 88 ASP A CA 1
ATOM 658 C C . ASP A 1 88 ? 22.577 3.440 -7.375 1.00 91.38 88 ASP A C 1
ATOM 660 O O . ASP A 1 88 ? 23.042 3.713 -6.261 1.00 91.38 88 ASP A O 1
ATOM 664 N N . SER A 1 89 ? 23.131 2.514 -8.153 1.00 82.25 89 SER A N 1
ATOM 665 C CA . SER A 1 89 ? 24.335 1.770 -7.769 1.00 82.25 89 SER A CA 1
ATOM 666 C C . SER A 1 89 ? 25.605 2.631 -7.804 1.00 82.25 89 SER A C 1
ATOM 668 O O . SER A 1 89 ? 26.613 2.263 -7.200 1.00 82.25 89 SER A O 1
ATOM 670 N N . ASP A 1 90 ? 25.560 3.800 -8.447 1.00 74.19 90 ASP A N 1
ATOM 671 C CA . ASP A 1 90 ? 26.706 4.708 -8.580 1.00 74.19 90 ASP A CA 1
ATOM 672 C C . ASP A 1 90 ? 26.946 5.621 -7.367 1.00 74.19 90 ASP A C 1
ATOM 674 O O . ASP A 1 90 ? 28.051 6.142 -7.205 1.00 74.19 90 ASP A O 1
ATOM 678 N N . ILE A 1 91 ? 25.992 5.728 -6.434 1.00 61.94 91 ILE A N 1
ATOM 679 C CA . ILE A 1 91 ? 26.134 6.551 -5.214 1.00 61.94 91 ILE A CA 1
ATOM 680 C C . ILE A 1 91 ? 27.252 6.023 -4.287 1.00 61.94 91 ILE A C 1
ATOM 682 O O . ILE A 1 91 ? 27.806 6.771 -3.477 1.00 61.94 91 ILE A O 1
ATOM 686 N N . GLY A 1 92 ? 27.626 4.744 -4.405 1.00 58.62 92 GLY A N 1
ATOM 687 C CA . GLY A 1 92 ? 28.775 4.174 -3.690 1.00 58.62 92 GLY A CA 1
ATOM 688 C C . GLY A 1 92 ? 30.128 4.645 -4.234 1.00 58.62 92 GLY A C 1
ATOM 689 O O . GLY A 1 92 ? 31.064 4.847 -3.463 1.00 58.62 92 GLY A O 1
ATOM 690 N N . ARG A 1 93 ? 30.221 4.895 -5.547 1.00 55.16 93 ARG A N 1
ATOM 691 C CA . ARG A 1 93 ? 31.488 5.217 -6.222 1.00 55.16 93 ARG A CA 1
ATOM 692 C C . ARG A 1 93 ? 31.941 6.660 -6.017 1.00 55.16 93 ARG A C 1
ATOM 694 O O . ARG A 1 93 ? 33.141 6.920 -6.044 1.00 55.16 93 ARG A O 1
ATOM 701 N N . GLU A 1 94 ? 31.021 7.596 -5.792 1.00 56.09 94 GLU A N 1
ATOM 702 C CA . GLU A 1 94 ? 31.383 8.979 -5.439 1.00 56.09 94 GLU A CA 1
ATOM 703 C C . GLU A 1 94 ? 31.927 9.087 -4.009 1.00 56.09 94 GLU A C 1
ATOM 705 O O . GLU A 1 94 ? 32.934 9.758 -3.788 1.00 56.09 94 GLU A O 1
ATOM 710 N N . ARG A 1 95 ? 31.335 8.363 -3.047 1.00 56.38 95 ARG A N 1
ATOM 711 C CA . ARG A 1 95 ? 31.769 8.405 -1.636 1.00 56.38 95 ARG A CA 1
ATOM 712 C C . ARG A 1 95 ? 33.126 7.743 -1.393 1.00 56.38 95 ARG A C 1
ATOM 714 O O . ARG A 1 95 ? 33.824 8.135 -0.462 1.00 56.38 95 ARG A O 1
ATOM 721 N N . GLU A 1 96 ? 33.504 6.745 -2.191 1.00 56.44 96 GLU A N 1
ATOM 722 C CA . GLU A 1 96 ? 34.848 6.148 -2.139 1.00 56.44 96 GLU A CA 1
ATOM 723 C C . GLU A 1 96 ? 35.905 7.100 -2.715 1.00 56.44 96 GLU A C 1
ATOM 725 O O . GLU A 1 96 ? 36.945 7.306 -2.096 1.00 56.44 96 GLU A O 1
ATOM 730 N N . ARG A 1 97 ? 35.603 7.784 -3.826 1.00 55.38 97 ARG A N 1
ATOM 731 C CA . ARG A 1 97 ? 36.518 8.754 -4.457 1.00 55.38 97 ARG A CA 1
ATOM 732 C C . ARG A 1 97 ? 36.748 10.027 -3.638 1.00 55.38 97 ARG A C 1
ATOM 734 O O . ARG A 1 97 ? 37.765 10.687 -3.829 1.00 55.38 97 ARG A O 1
ATOM 741 N N . GLU A 1 98 ? 35.821 10.391 -2.756 1.00 56.38 98 GLU A N 1
ATOM 742 C CA . GLU A 1 98 ? 35.977 11.520 -1.827 1.00 56.38 98 GLU A CA 1
ATOM 743 C C . GLU A 1 98 ? 36.842 11.160 -0.604 1.00 56.38 98 GLU A C 1
ATOM 745 O O . GLU A 1 98 ? 37.485 12.032 -0.034 1.00 56.38 98 GLU A O 1
ATOM 750 N N . ARG A 1 99 ? 36.923 9.873 -0.229 1.00 58.06 99 ARG A N 1
ATOM 751 C CA . ARG A 1 99 ? 37.786 9.382 0.866 1.00 58.06 99 ARG A CA 1
ATOM 752 C C . ARG A 1 99 ? 39.247 9.175 0.463 1.00 58.06 99 ARG A C 1
ATOM 754 O O . ARG A 1 99 ? 40.089 8.987 1.335 1.00 58.06 99 ARG A O 1
ATOM 761 N N . GLU A 1 100 ? 39.531 9.172 -0.835 1.00 56.53 100 GLU A N 1
ATOM 762 C CA . GLU A 1 100 ? 40.877 9.022 -1.406 1.00 56.53 100 GLU A CA 1
ATOM 763 C C . GLU A 1 100 ? 41.527 10.368 -1.790 1.00 56.53 100 GLU A C 1
ATOM 765 O O . GLU A 1 100 ? 42.606 10.381 -2.385 1.00 56.53 100 GLU A O 1
ATOM 770 N N . ARG A 1 101 ? 40.885 11.500 -1.466 1.00 52.22 101 ARG A N 1
ATOM 771 C CA . ARG A 1 101 ? 41.422 12.863 -1.628 1.00 52.22 101 ARG A CA 1
ATOM 772 C C . ARG A 1 101 ? 41.812 13.464 -0.285 1.00 52.22 101 ARG A C 1
ATOM 774 O O . ARG A 1 101 ? 42.735 14.307 -0.305 1.00 52.22 101 ARG A O 1
#

Organism: NCBI:txid60419